Protein AF-A0A928P692-F1 (afdb_monomer_lite)

Structure (mmCIF, N/CA/C/O backbone):
data_AF-A0A928P692-F1
#
_entry.id   AF-A0A928P692-F1
#
loop_
_atom_site.group_PDB
_atom_site.id
_atom_site.type_symbol
_atom_site.label_atom_id
_atom_site.label_alt_id
_atom_site.label_comp_id
_atom_site.label_asym_id
_atom_site.label_entity_id
_atom_site.label_seq_id
_atom_site.pdbx_PDB_ins_code
_atom_site.Cartn_x
_atom_site.Cartn_y
_atom_site.Cartn_z
_atom_site.occupancy
_atom_site.B_iso_or_equiv
_atom_site.auth_seq_id
_atom_site.auth_comp_id
_atom_site.auth_asym_id
_atom_site.auth_atom_id
_atom_site.pdbx_PDB_model_num
ATOM 1 N N . MET A 1 1 ? 1.854 7.983 -62.182 1.00 40.62 1 MET A N 1
ATOM 2 C CA . MET A 1 1 ? 0.671 7.777 -61.322 1.00 40.62 1 MET A CA 1
ATOM 3 C C . MET A 1 1 ? 1.071 6.702 -60.329 1.00 40.62 1 MET A C 1
ATOM 5 O O . MET A 1 1 ? 0.947 5.527 -60.635 1.00 40.62 1 MET A O 1
ATOM 9 N N . GLU A 1 2 ? 1.714 7.098 -59.232 1.00 40.19 2 GLU A N 1
ATOM 10 C CA . GLU A 1 2 ? 2.263 6.149 -58.258 1.00 40.19 2 GLU A CA 1
ATOM 11 C C . GLU A 1 2 ? 1.280 5.965 -57.105 1.00 40.19 2 GLU A C 1
ATOM 13 O O . GLU A 1 2 ? 0.769 6.918 -56.515 1.00 40.19 2 GLU A O 1
ATOM 18 N N . THR A 1 3 ? 0.954 4.703 -56.865 1.00 41.88 3 THR A N 1
ATOM 19 C CA . THR A 1 3 ? -0.048 4.219 -55.924 1.00 41.88 3 THR A CA 1
ATOM 20 C C . THR A 1 3 ? 0.451 4.332 -54.487 1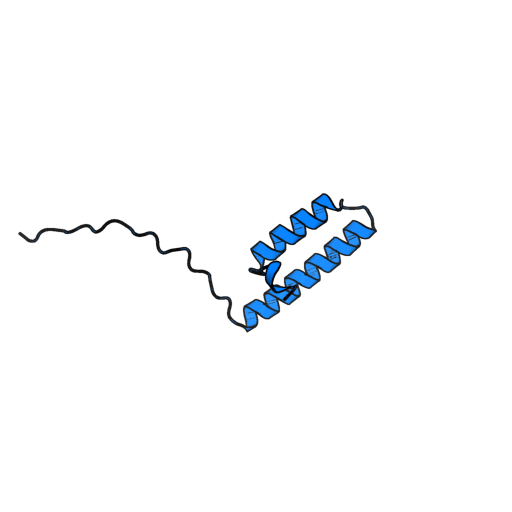.00 41.88 3 THR A C 1
ATOM 22 O O . THR A 1 3 ? 1.436 3.702 -54.110 1.00 41.88 3 THR A O 1
ATOM 25 N N . ARG A 1 4 ? -0.273 5.109 -53.669 1.00 41.06 4 ARG A N 1
ATOM 26 C CA . ARG A 1 4 ? -0.170 5.108 -52.203 1.00 41.06 4 ARG A CA 1
ATOM 27 C C . ARG A 1 4 ? -0.538 3.726 -51.668 1.00 41.06 4 ARG A C 1
ATOM 29 O O . ARG A 1 4 ? -1.674 3.294 -51.847 1.00 41.06 4 ARG A O 1
ATOM 36 N N . ILE A 1 5 ? 0.381 3.090 -50.950 1.00 50.81 5 ILE A N 1
ATOM 37 C CA . ILE A 1 5 ? 0.055 1.983 -50.050 1.00 50.81 5 ILE A CA 1
ATOM 38 C C . ILE A 1 5 ? 0.052 2.577 -48.639 1.00 50.81 5 ILE A C 1
ATOM 40 O O . ILE A 1 5 ? 1.072 3.058 -48.150 1.00 50.81 5 ILE A O 1
ATOM 44 N N . VAL A 1 6 ? -1.143 2.675 -48.055 1.00 50.59 6 VAL A N 1
ATOM 45 C CA . VAL A 1 6 ? -1.365 3.126 -46.679 1.00 50.59 6 VAL A CA 1
ATOM 46 C C . VAL A 1 6 ? -1.355 1.873 -45.819 1.00 50.59 6 VAL A C 1
ATOM 48 O O . VAL A 1 6 ? -2.276 1.062 -45.899 1.00 50.59 6 VAL A O 1
ATOM 51 N N . ASN A 1 7 ? -0.302 1.693 -45.028 1.00 51.09 7 ASN A N 1
ATOM 52 C CA . ASN A 1 7 ? -0.161 0.523 -44.174 1.00 51.09 7 ASN A CA 1
ATOM 53 C C . ASN A 1 7 ? -0.653 0.910 -42.779 1.00 51.09 7 ASN A C 1
ATOM 55 O O . ASN A 1 7 ? -0.026 1.705 -42.083 1.00 51.09 7 ASN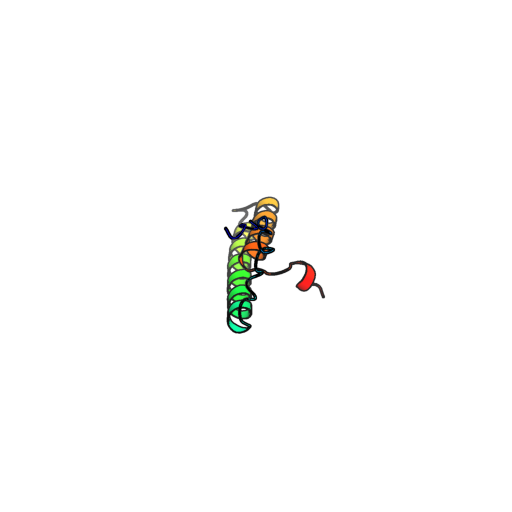 A O 1
ATOM 59 N N . THR A 1 8 ? -1.821 0.363 -42.449 1.00 51.34 8 THR A N 1
ATOM 60 C CA . THR A 1 8 ? -2.480 0.247 -41.146 1.00 51.34 8 THR A CA 1
ATOM 61 C C . THR A 1 8 ? -1.547 0.366 -39.940 1.00 51.34 8 THR A C 1
ATOM 63 O O . THR A 1 8 ? -0.566 -0.366 -39.823 1.00 51.34 8 THR A O 1
ATOM 66 N N . ALA A 1 9 ? -1.916 1.263 -39.022 1.00 45.34 9 ALA A N 1
ATOM 67 C CA . ALA A 1 9 ? -1.285 1.456 -37.726 1.00 45.34 9 ALA A CA 1
ATOM 68 C C . ALA A 1 9 ? -1.216 0.137 -36.937 1.00 45.34 9 ALA A C 1
ATOM 70 O O . ALA A 1 9 ? -2.230 -0.367 -36.458 1.00 45.34 9 ALA A O 1
ATOM 71 N N . ALA A 1 10 ? -0.009 -0.401 -36.779 1.00 47.78 10 ALA A N 1
ATOM 72 C CA . ALA A 1 10 ? 0.322 -1.148 -35.580 1.00 47.78 10 ALA A CA 1
ATOM 73 C C . ALA A 1 10 ? 0.595 -0.094 -34.505 1.00 47.78 10 ALA A C 1
ATOM 75 O O . ALA A 1 10 ? 1.568 0.654 -34.614 1.00 47.78 10 ALA A O 1
ATOM 76 N N . GLU A 1 11 ? -0.289 0.026 -33.514 1.00 52.59 11 GLU A N 1
ATOM 77 C CA . GLU A 1 11 ? 0.058 0.770 -32.306 1.00 52.59 11 GLU A CA 1
ATOM 78 C C . GLU A 1 11 ? 1.348 0.149 -31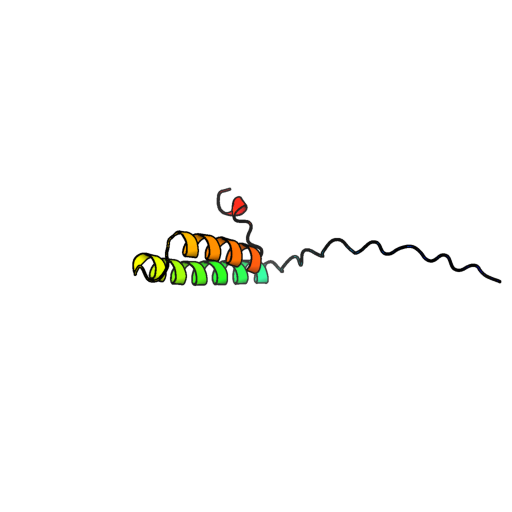.753 1.00 52.59 11 GLU A C 1
ATOM 80 O O . GLU A 1 11 ? 1.392 -1.076 -31.574 1.00 52.59 11 GLU A O 1
ATOM 85 N N . PRO A 1 12 ? 2.430 0.923 -31.545 1.00 45.44 12 PRO A N 1
ATOM 86 C CA . PRO A 1 12 ? 3.605 0.372 -30.904 1.00 45.44 12 PRO A CA 1
ATOM 87 C C . PRO A 1 12 ? 3.164 -0.115 -29.527 1.00 45.44 12 PRO A C 1
ATOM 89 O O . PRO A 1 12 ? 2.606 0.651 -28.737 1.00 45.44 12 PRO A O 1
ATOM 92 N N . ALA A 1 13 ? 3.373 -1.413 -29.285 1.00 51.19 13 ALA A N 1
ATOM 93 C CA . ALA A 1 13 ? 3.235 -2.018 -27.973 1.00 51.19 13 ALA A CA 1
ATOM 94 C C . ALA A 1 13 ? 3.869 -1.062 -26.968 1.00 51.19 13 ALA A C 1
ATOM 96 O O . ALA A 1 13 ? 5.028 -0.689 -27.145 1.00 51.19 13 ALA A O 1
ATOM 97 N N . THR A 1 14 ? 3.061 -0.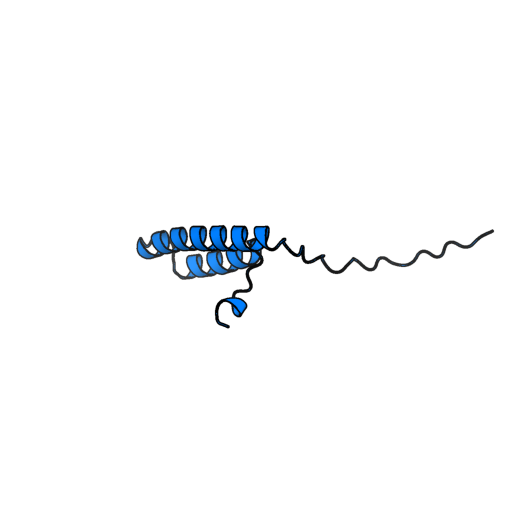612 -26.004 1.00 50.31 14 THR A N 1
ATOM 98 C CA . THR A 1 14 ? 3.413 0.356 -24.969 1.00 50.31 14 THR A CA 1
ATOM 99 C C . THR A 1 14 ? 4.882 0.203 -24.613 1.00 50.31 14 THR A C 1
ATOM 101 O O . THR A 1 14 ? 5.262 -0.825 -24.052 1.00 50.31 14 THR A O 1
ATOM 104 N N . GLU A 1 15 ? 5.707 1.181 -24.996 1.00 45.59 15 GLU A N 1
ATOM 105 C CA . GLU A 1 15 ? 7.101 1.217 -24.580 1.00 45.59 15 GLU A CA 1
ATOM 106 C C . GLU A 1 15 ? 7.092 1.127 -23.055 1.00 45.59 15 GLU A C 1
ATOM 108 O O . GLU A 1 15 ? 6.721 2.072 -22.353 1.00 45.59 15 GLU A O 1
ATOM 113 N N . MET A 1 16 ? 7.450 -0.045 -22.527 1.00 51.28 16 MET A N 1
ATOM 114 C CA . MET A 1 16 ? 7.897 -0.150 -21.154 1.00 51.28 16 MET A CA 1
ATOM 115 C C . MET A 1 16 ? 9.107 0.762 -21.090 1.00 51.28 16 MET A C 1
ATOM 117 O O . MET A 1 16 ? 10.186 0.391 -21.543 1.00 51.28 16 MET A O 1
ATOM 121 N N . HIS A 1 17 ? 8.899 1.979 -20.595 1.00 52.84 17 HIS A N 1
ATOM 122 C CA . HIS A 1 17 ? 9.967 2.902 -20.275 1.00 52.84 17 HIS A CA 1
ATOM 123 C C . HIS A 1 17 ? 10.878 2.149 -19.305 1.00 52.84 17 HIS A C 1
ATOM 125 O O . HIS A 1 17 ? 10.561 2.009 -18.120 1.00 52.84 17 HIS A O 1
ATOM 131 N N . VAL A 1 18 ? 11.962 1.572 -19.825 1.00 51.69 18 VAL A N 1
ATOM 132 C CA . VAL A 1 18 ? 12.996 0.948 -19.013 1.00 51.69 18 VAL A CA 1
ATOM 133 C C . VAL A 1 18 ? 13.664 2.114 -18.310 1.00 51.69 18 VAL A C 1
ATOM 135 O O . VAL A 1 18 ? 14.568 2.753 -18.842 1.00 51.69 18 VAL A O 1
ATOM 138 N N . LYS A 1 19 ? 13.115 2.458 -17.141 1.00 57.44 19 LYS A N 1
ATOM 139 C CA . LYS A 1 19 ? 13.708 3.396 -16.197 1.00 57.44 19 LYS A CA 1
ATOM 140 C C . LYS A 1 19 ? 15.174 3.021 -16.063 1.00 57.44 19 LYS A C 1
ATOM 142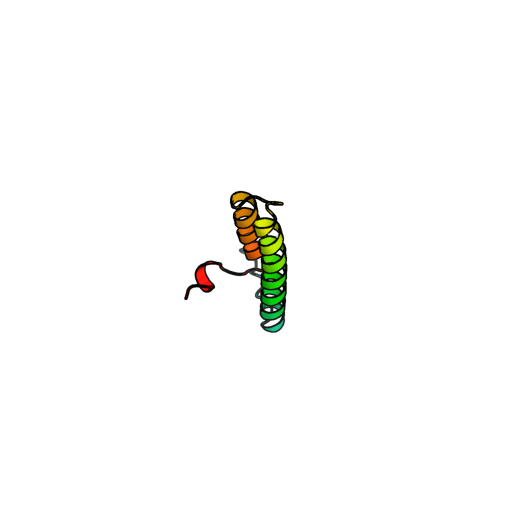 O O . LYS A 1 19 ? 15.488 1.846 -15.856 1.00 57.44 19 LYS A O 1
ATOM 147 N N . SER A 1 20 ? 16.058 4.000 -16.230 1.00 59.28 20 SER A N 1
ATOM 148 C CA . SER A 1 20 ? 17.486 3.757 -16.081 1.00 59.28 20 SER A CA 1
ATOM 149 C C . SER A 1 20 ? 17.758 3.136 -14.698 1.00 59.28 20 SER A C 1
ATOM 151 O O . SER A 1 20 ? 16.954 3.313 -13.778 1.00 59.28 20 SER A O 1
ATOM 153 N N . PRO A 1 21 ? 18.866 2.409 -14.491 1.00 59.53 21 PRO A N 1
ATOM 154 C CA . PRO A 1 21 ? 19.150 1.778 -13.198 1.00 59.53 21 PRO A CA 1
ATOM 155 C C . PRO A 1 21 ? 19.083 2.757 -12.007 1.00 59.53 21 PRO A C 1
ATOM 157 O O . PRO A 1 21 ? 18.630 2.393 -10.924 1.00 59.53 21 PRO A O 1
ATOM 160 N N . LEU A 1 22 ? 19.447 4.026 -12.229 1.00 61.81 22 LEU A N 1
ATOM 161 C CA . LEU A 1 22 ? 19.326 5.114 -11.249 1.00 61.81 22 LEU A CA 1
ATOM 162 C C . LEU A 1 22 ? 17.863 5.496 -10.950 1.00 61.81 22 LEU A C 1
ATOM 164 O O . LEU A 1 22 ? 17.514 5.799 -9.805 1.00 61.81 22 LEU A O 1
ATOM 168 N N . ASP A 1 23 ? 16.995 5.441 -11.958 1.00 71.88 23 ASP A N 1
ATOM 169 C CA . ASP A 1 23 ? 15.560 5.707 -11.827 1.00 71.88 23 ASP A CA 1
ATOM 170 C C . ASP A 1 23 ? 14.821 4.562 -11.118 1.00 71.88 23 ASP A C 1
ATOM 172 O O . ASP A 1 23 ? 13.813 4.799 -10.443 1.00 71.88 23 ASP A O 1
ATOM 176 N N . TYR A 1 24 ? 15.315 3.324 -11.244 1.00 75.94 24 TYR A N 1
ATOM 177 C CA . TYR A 1 24 ? 14.771 2.171 -10.526 1.00 75.94 24 TYR A CA 1
ATOM 178 C C . TYR A 1 24 ? 15.048 2.262 -9.023 1.00 75.94 24 TYR A C 1
ATOM 180 O O . TYR A 1 24 ? 14.110 2.188 -8.230 1.00 75.94 24 TYR A O 1
ATOM 188 N N . GLU A 1 25 ? 16.299 2.510 -8.623 1.00 79.50 25 GLU A N 1
ATOM 189 C CA . GLU A 1 25 ? 16.675 2.668 -7.209 1.00 79.50 25 GLU A CA 1
ATOM 190 C C . GLU A 1 25 ? 15.941 3.845 -6.553 1.00 79.50 25 GLU A C 1
ATOM 192 O O . GLU A 1 25 ? 15.384 3.726 -5.457 1.00 79.50 25 GLU A O 1
ATOM 197 N N . SER A 1 26 ? 15.839 4.969 -7.267 1.00 85.06 26 SER A N 1
ATOM 198 C CA . SER A 1 26 ? 15.071 6.136 -6.817 1.00 85.06 26 SER A CA 1
ATOM 199 C C . SER A 1 26 ? 13.573 5.822 -6.673 1.00 85.06 26 SER A C 1
ATOM 201 O O . SER A 1 26 ? 12.911 6.277 -5.729 1.00 85.06 26 SER A O 1
ATOM 203 N N . GLY A 1 27 ? 13.025 5.004 -7.579 1.00 85.62 27 GLY A N 1
ATOM 204 C CA . GLY A 1 27 ? 11.653 4.504 -7.511 1.00 85.62 27 GLY A CA 1
ATOM 205 C C . GLY A 1 27 ? 11.422 3.556 -6.334 1.00 85.62 27 GLY A C 1
ATOM 206 O O . GLY A 1 27 ? 10.424 3.696 -5.625 1.00 85.62 27 GLY A O 1
ATOM 207 N N . LEU A 1 28 ? 12.361 2.645 -6.074 1.00 86.81 28 LEU A N 1
ATOM 208 C CA . LEU A 1 28 ? 12.318 1.712 -4.951 1.00 86.81 28 LEU A CA 1
ATOM 209 C C . LEU A 1 28 ? 12.400 2.440 -3.607 1.00 86.81 28 LEU A C 1
ATOM 211 O O . LEU A 1 28 ? 11.631 2.133 -2.692 1.00 86.81 28 LEU A O 1
ATOM 215 N N . PHE A 1 29 ? 13.282 3.435 -3.491 1.00 89.56 29 PHE A N 1
ATOM 216 C CA . PHE A 1 29 ? 13.371 4.280 -2.304 1.00 89.56 29 PHE A CA 1
ATOM 217 C C . PHE A 1 29 ? 12.051 5.016 -2.044 1.00 89.56 29 PHE A C 1
ATOM 219 O O . PHE A 1 29 ? 11.496 4.936 -0.946 1.00 89.56 29 PHE A O 1
ATOM 226 N N . SER A 1 30 ? 11.499 5.663 -3.074 1.00 89.81 30 SER A N 1
ATOM 227 C CA . SER A 1 30 ? 10.228 6.392 -2.980 1.00 89.81 30 SER A CA 1
ATOM 228 C C . SER A 1 30 ? 9.055 5.477 -2.612 1.00 89.81 30 SER A C 1
ATOM 230 O O . SER A 1 30 ? 8.210 5.837 -1.786 1.00 89.81 30 SER A O 1
ATOM 232 N N . TYR A 1 31 ? 9.013 4.269 -3.181 1.00 91.25 31 TYR A N 1
ATOM 233 C CA . TYR A 1 31 ? 8.038 3.242 -2.828 1.00 91.25 31 TYR A CA 1
ATOM 234 C C . TYR A 1 31 ? 8.151 2.838 -1.356 1.00 91.25 31 TYR A C 1
ATOM 236 O O . TYR A 1 31 ? 7.156 2.884 -0.632 1.00 91.25 31 TYR A O 1
ATOM 244 N N . ARG A 1 32 ? 9.358 2.503 -0.882 1.00 91.38 32 ARG A N 1
ATOM 245 C CA . ARG A 1 32 ? 9.596 2.110 0.517 1.00 91.38 32 ARG A CA 1
ATOM 246 C C . ARG A 1 32 ? 9.217 3.222 1.491 1.00 91.38 32 ARG A C 1
ATOM 248 O O . ARG A 1 32 ? 8.561 2.946 2.494 1.00 91.38 32 ARG A O 1
ATOM 255 N N . LEU A 1 33 ? 9.568 4.469 1.177 1.00 94.25 33 LEU A N 1
ATOM 256 C CA . LEU A 1 33 ? 9.204 5.630 1.988 1.00 94.25 33 LEU A CA 1
ATOM 257 C C . LEU A 1 33 ? 7.679 5.792 2.087 1.00 94.25 33 LEU A C 1
ATOM 259 O O . LEU A 1 33 ? 7.139 5.931 3.184 1.00 94.25 33 LEU A O 1
ATOM 263 N N . SER A 1 34 ? 6.980 5.690 0.954 1.00 93.88 34 SER A N 1
ATOM 264 C CA . SER A 1 34 ? 5.513 5.764 0.903 1.00 93.88 34 SER A CA 1
ATOM 265 C C . SER A 1 34 ? 4.856 4.628 1.695 1.00 93.88 34 SER A C 1
ATOM 267 O O . SER A 1 34 ? 3.917 4.852 2.458 1.00 93.88 34 SER A O 1
ATOM 269 N N . MET A 1 35 ? 5.381 3.408 1.568 1.00 94.94 35 MET A N 1
ATOM 270 C CA . MET A 1 35 ? 4.904 2.238 2.307 1.00 94.94 35 MET A CA 1
ATOM 271 C C . MET A 1 35 ? 5.131 2.359 3.817 1.00 94.94 35 MET A C 1
ATOM 273 O O . MET A 1 35 ? 4.287 1.905 4.590 1.00 94.94 35 MET A O 1
ATOM 277 N N . SER A 1 36 ? 6.228 2.991 4.244 1.00 96.00 36 SER A N 1
ATOM 278 C CA . SER A 1 36 ? 6.497 3.281 5.657 1.00 96.00 36 SER A CA 1
ATOM 279 C C . SER A 1 36 ? 5.452 4.239 6.238 1.00 96.00 36 SER A C 1
ATOM 281 O O . SER A 1 36 ? 4.860 3.956 7.280 1.00 96.00 36 SER A O 1
ATOM 283 N N . ALA A 1 37 ? 5.129 5.318 5.516 1.00 96.00 37 ALA A N 1
ATOM 284 C CA . ALA A 1 37 ? 4.077 6.249 5.922 1.00 96.00 37 ALA A CA 1
ATOM 285 C C . ALA A 1 37 ? 2.706 5.558 6.029 1.00 96.00 37 ALA A C 1
ATOM 287 O O . ALA A 1 37 ? 2.025 5.680 7.048 1.00 96.00 37 ALA A O 1
ATOM 288 N N . LEU A 1 38 ? 2.333 4.757 5.023 1.00 95.81 38 LEU A N 1
ATOM 289 C CA . LEU A 1 38 ? 1.090 3.980 5.040 1.00 95.81 38 LEU A CA 1
ATOM 290 C C . LEU A 1 38 ? 1.045 2.978 6.198 1.00 95.81 38 LEU A C 1
ATOM 292 O O . LEU A 1 38 ? -0.011 2.777 6.792 1.00 95.81 38 LEU A O 1
ATOM 296 N N . ARG A 1 39 ? 2.179 2.363 6.554 1.00 95.94 39 ARG A N 1
ATOM 297 C CA . ARG A 1 39 ? 2.252 1.420 7.676 1.00 95.94 39 ARG A CA 1
ATOM 298 C C . ARG A 1 39 ? 1.988 2.123 9.005 1.00 95.94 39 ARG A C 1
ATOM 300 O O . ARG A 1 39 ? 1.253 1.591 9.828 1.00 95.94 39 ARG A O 1
ATOM 307 N N . THR A 1 40 ? 2.525 3.327 9.191 1.00 97.25 40 THR A N 1
ATOM 308 C CA . THR A 1 40 ? 2.222 4.158 10.365 1.00 97.25 40 THR A CA 1
ATOM 309 C C . THR A 1 40 ? 0.739 4.518 10.423 1.00 97.25 40 THR A C 1
ATOM 311 O O . THR A 1 40 ? 0.123 4.393 11.477 1.00 97.25 40 THR A O 1
ATOM 314 N N . MET A 1 41 ? 0.135 4.899 9.294 1.00 96.44 41 MET A N 1
ATOM 315 C CA . MET A 1 41 ? -1.303 5.196 9.230 1.00 96.44 41 MET A CA 1
ATOM 316 C C . MET A 1 41 ? -2.165 3.968 9.555 1.00 96.44 41 MET A C 1
ATOM 318 O O . MET A 1 41 ? -3.178 4.107 10.237 1.00 96.44 41 MET A O 1
ATOM 322 N N . LEU A 1 42 ? -1.756 2.775 9.110 1.00 96.69 42 LEU A N 1
ATOM 323 C CA . LEU A 1 42 ? -2.428 1.515 9.436 1.00 96.69 42 LEU A CA 1
ATOM 324 C C . LEU A 1 42 ? -2.327 1.204 10.935 1.00 96.69 42 LEU A C 1
ATOM 326 O O . LEU A 1 42 ? -3.336 0.926 11.571 1.00 96.69 42 LEU A O 1
ATOM 330 N N . ASN A 1 43 ? -1.127 1.309 11.514 1.00 96.38 43 ASN A N 1
ATOM 331 C CA . ASN A 1 43 ? -0.905 1.060 12.943 1.00 96.38 43 ASN A CA 1
ATOM 332 C C . ASN A 1 43 ? -1.683 2.046 13.832 1.00 96.38 43 ASN A C 1
ATOM 334 O O . ASN A 1 43 ? -2.129 1.684 14.917 1.00 96.38 43 ASN A O 1
ATOM 338 N N . ASN A 1 44 ? -1.877 3.276 13.355 1.00 96.81 44 ASN A N 1
ATOM 339 C CA . ASN A 1 44 ? -2.680 4.296 14.026 1.00 96.81 44 ASN A CA 1
ATOM 340 C C . ASN A 1 44 ? -4.189 4.161 13.739 1.00 96.81 44 ASN A C 1
ATOM 342 O O . ASN A 1 44 ? -4.950 5.056 14.098 1.00 96.81 44 ASN A O 1
ATOM 346 N N . ASN A 1 45 ? -4.629 3.090 13.064 1.00 95.06 45 ASN A N 1
ATOM 347 C CA . ASN A 1 45 ? -6.013 2.858 12.627 1.00 95.06 45 ASN A CA 1
ATOM 348 C C . ASN A 1 45 ? -6.622 4.016 11.808 1.00 95.06 45 ASN A C 1
ATOM 350 O O . ASN A 1 45 ? -7.837 4.186 11.760 1.00 95.06 45 ASN A O 1
ATOM 354 N N . THR A 1 46 ? -5.783 4.831 11.160 1.00 97.31 46 THR A N 1
ATOM 355 C CA . THR A 1 46 ? -6.217 5.932 10.283 1.00 97.31 46 THR A CA 1
ATOM 356 C C . THR A 1 46 ? -6.694 5.411 8.928 1.00 97.31 46 THR A C 1
ATOM 358 O O . THR A 1 46 ? -7.557 6.013 8.297 1.00 97.31 46 THR A O 1
ATOM 361 N N . ILE A 1 47 ? -6.126 4.291 8.480 1.00 96.94 47 ILE A N 1
ATOM 362 C CA . ILE A 1 47 ? -6.543 3.568 7.277 1.00 96.94 47 ILE A CA 1
ATOM 363 C C . ILE A 1 47 ? -6.795 2.105 7.627 1.00 96.94 47 ILE A C 1
ATOM 365 O O . ILE A 1 47 ? -6.229 1.589 8.591 1.00 96.94 47 ILE A O 1
ATOM 369 N N . THR A 1 48 ? -7.614 1.428 6.827 1.00 96.50 48 THR A N 1
ATOM 370 C CA . THR A 1 48 ? -7.849 -0.011 6.986 1.00 96.50 48 THR A CA 1
ATOM 371 C C . THR A 1 48 ? -6.774 -0.836 6.279 1.00 96.50 48 THR A C 1
ATOM 373 O O . THR A 1 48 ? -6.053 -0.347 5.404 1.00 96.50 48 THR A O 1
ATOM 376 N N . GLU A 1 49 ? -6.693 -2.127 6.601 1.00 94.94 49 GLU A N 1
ATOM 377 C CA . GLU A 1 49 ? -5.818 -3.064 5.885 1.00 94.94 49 GLU A CA 1
ATOM 378 C C . GLU A 1 49 ? -6.180 -3.165 4.389 1.00 94.94 49 GLU A C 1
ATOM 380 O O . GLU A 1 49 ? -5.307 -3.301 3.529 1.00 94.94 49 GLU A O 1
ATOM 385 N N . VAL A 1 50 ? -7.465 -3.012 4.054 1.00 95.00 50 VAL A N 1
ATOM 386 C CA . VAL A 1 50 ? -7.943 -2.971 2.665 1.00 95.00 50 VAL A CA 1
ATOM 387 C C . VAL A 1 50 ? -7.380 -1.752 1.932 1.00 95.00 50 VAL A C 1
ATOM 389 O O . VAL A 1 50 ? -6.931 -1.873 0.790 1.00 95.00 50 VAL A O 1
ATOM 392 N N . ASP A 1 51 ? -7.367 -0.586 2.577 1.00 93.94 51 ASP A N 1
ATOM 393 C CA . ASP A 1 51 ? -6.805 0.640 2.001 1.00 93.94 51 ASP A CA 1
ATOM 394 C C . ASP A 1 51 ? -5.286 0.544 1.859 1.00 93.94 51 ASP A C 1
ATOM 396 O O . ASP A 1 51 ? -4.737 0.921 0.823 1.00 93.94 51 ASP A O 1
ATOM 400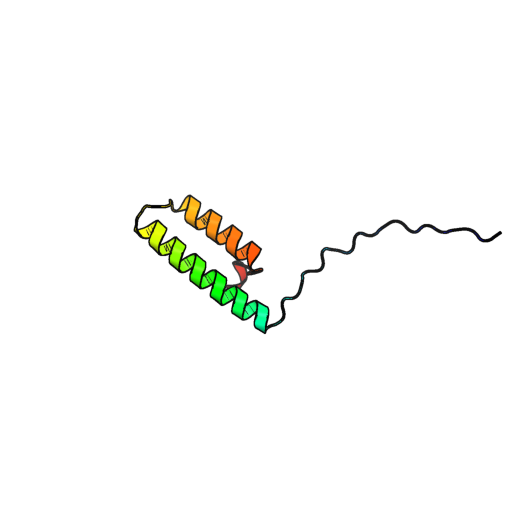 N N . TYR A 1 52 ? -4.612 -0.032 2.858 1.00 94.69 52 TYR A N 1
ATOM 401 C CA . TYR A 1 52 ? -3.176 -0.296 2.812 1.00 94.69 52 TYR A CA 1
ATOM 402 C C . TYR A 1 52 ? -2.802 -1.164 1.603 1.00 94.69 52 TYR A C 1
ATOM 404 O O . TYR A 1 52 ? -1.915 -0.794 0.831 1.00 94.69 52 TYR A O 1
ATOM 412 N N . ASN A 1 53 ? -3.517 -2.272 1.384 1.00 92.62 53 ASN A N 1
ATOM 413 C CA . ASN A 1 53 ? -3.278 -3.168 0.250 1.00 92.62 53 ASN A CA 1
ATOM 414 C C . ASN A 1 53 ? -3.570 -2.490 -1.097 1.00 92.62 53 ASN A C 1
ATOM 416 O O . ASN A 1 53 ? -2.746 -2.560 -2.008 1.00 92.62 53 ASN A O 1
ATOM 420 N N . LYS A 1 54 ? -4.676 -1.742 -1.212 1.00 93.75 54 LYS A N 1
ATOM 421 C CA . LYS A 1 54 ? -4.977 -0.956 -2.423 1.00 93.75 54 LYS A CA 1
ATOM 422 C C . LYS A 1 54 ? -3.879 0.063 -2.733 1.00 93.75 54 LYS A C 1
ATOM 424 O O . LYS A 1 54 ? -3.506 0.235 -3.893 1.00 93.75 54 LYS A O 1
ATOM 429 N N . CYS A 1 55 ? -3.373 0.762 -1.718 1.00 93.19 55 CYS A N 1
ATOM 430 C CA . CYS A 1 55 ? -2.295 1.730 -1.889 1.00 93.19 55 CYS A CA 1
ATOM 431 C C . CYS A 1 55 ? -0.972 1.055 -2.259 1.00 93.19 55 CYS A C 1
ATOM 433 O O . CYS A 1 55 ? -0.279 1.559 -3.141 1.00 93.19 55 CYS A O 1
ATOM 435 N N . ARG A 1 56 ? -0.645 -0.094 -1.653 1.00 92.81 56 ARG A N 1
ATOM 436 C CA . ARG A 1 56 ? 0.533 -0.897 -2.010 1.00 92.81 56 ARG A CA 1
ATOM 437 C C . ARG A 1 56 ? 0.535 -1.242 -3.495 1.00 92.81 56 ARG A C 1
ATOM 439 O O . ARG A 1 56 ? 1.522 -0.973 -4.175 1.00 92.81 56 ARG A O 1
ATOM 446 N N . ASP A 1 57 ? -0.572 -1.776 -4.000 1.00 90.62 57 ASP A N 1
ATOM 447 C CA . ASP A 1 57 ? -0.666 -2.233 -5.387 1.00 90.62 57 ASP A CA 1
ATOM 448 C C . ASP A 1 57 ? -0.582 -1.047 -6.371 1.00 90.62 57 ASP A C 1
ATOM 450 O O . ASP A 1 57 ? 0.158 -1.096 -7.355 1.00 90.62 57 ASP A O 1
ATOM 454 N N . LYS A 1 58 ? -1.240 0.079 -6.054 1.00 90.81 58 LYS A N 1
ATOM 455 C CA . LYS A 1 58 ? -1.143 1.325 -6.840 1.00 90.81 58 LYS A CA 1
ATOM 456 C C . LYS A 1 58 ? 0.266 1.919 -6.848 1.00 90.81 58 LYS A C 1
ATOM 458 O O . LYS A 1 58 ? 0.722 2.402 -7.884 1.00 90.81 58 LYS A O 1
ATOM 463 N N . LEU A 1 59 ? 0.959 1.922 -5.708 1.00 90.69 59 LEU A N 1
ATOM 464 C CA . LEU A 1 59 ? 2.325 2.440 -5.610 1.00 90.69 59 LEU A CA 1
ATOM 465 C C . LEU A 1 59 ? 3.307 1.542 -6.363 1.00 90.69 59 LEU A C 1
ATOM 467 O O . LEU A 1 59 ? 4.160 2.055 -7.083 1.00 90.69 59 LEU A O 1
ATOM 471 N N . ALA A 1 60 ? 3.161 0.222 -6.251 1.00 87.25 60 ALA A N 1
ATOM 472 C CA . ALA A 1 60 ? 3.972 -0.729 -6.997 1.00 87.25 60 ALA A CA 1
ATOM 473 C C . ALA A 1 60 ? 3.829 -0.508 -8.513 1.00 87.25 60 ALA A C 1
ATOM 475 O O . ALA A 1 60 ? 4.832 -0.329 -9.205 1.00 87.25 60 ALA A O 1
ATOM 476 N N . GLN A 1 61 ? 2.593 -0.366 -9.005 1.00 86.50 61 GLN A N 1
ATOM 477 C CA . GLN A 1 61 ? 2.324 -0.022 -10.404 1.00 86.50 61 GLN A CA 1
ATOM 478 C C . GLN A 1 61 ? 2.938 1.332 -10.801 1.00 86.50 61 GLN A C 1
ATOM 480 O O . GLN A 1 61 ? 3.602 1.426 -11.830 1.00 86.50 61 GLN A O 1
ATOM 485 N N . LYS A 1 62 ? 2.776 2.375 -9.972 1.00 86.56 62 LYS A N 1
ATOM 486 C CA . LYS A 1 62 ? 3.312 3.725 -10.232 1.00 86.56 62 LYS A CA 1
ATOM 487 C C . LYS A 1 62 ? 4.835 3.739 -10.369 1.00 86.56 62 LYS A C 1
ATOM 489 O O . LYS A 1 62 ? 5.381 4.460 -11.205 1.00 86.56 62 LYS A O 1
ATOM 494 N N . TYR A 1 63 ? 5.533 2.985 -9.525 1.00 84.62 63 TYR A N 1
ATOM 495 C CA . TYR A 1 63 ? 6.992 2.953 -9.544 1.00 84.62 63 TYR A CA 1
ATOM 496 C C . TYR A 1 63 ? 7.562 1.915 -10.514 1.00 84.62 63 TYR A C 1
ATOM 498 O O . TYR A 1 63 ? 8.756 1.990 -10.799 1.00 84.62 63 TYR A O 1
ATOM 506 N N . GLY A 1 64 ? 6.725 1.055 -11.107 1.00 80.56 64 GLY A N 1
ATOM 507 C CA . GLY A 1 64 ? 7.159 -0.030 -11.991 1.00 80.56 64 GLY A CA 1
ATOM 508 C C . GLY A 1 64 ? 7.774 -1.199 -11.219 1.00 80.56 64 GLY A C 1
ATOM 509 O O . GLY A 1 64 ? 8.612 -1.921 -11.746 1.00 80.56 64 GLY A O 1
ATOM 510 N N . ILE A 1 65 ? 7.394 -1.357 -9.950 1.00 81.62 65 ILE A N 1
ATOM 511 C CA . ILE A 1 65 ? 7.894 -2.411 -9.074 1.00 81.62 65 ILE A CA 1
ATOM 512 C C . ILE A 1 65 ? 6.961 -3.604 -9.220 1.00 81.62 65 ILE A C 1
ATOM 514 O O . ILE A 1 65 ? 5.789 -3.550 -8.846 1.00 81.62 65 ILE A O 1
ATOM 518 N N . SER A 1 66 ? 7.489 -4.699 -9.753 1.00 75.50 66 SER A N 1
ATOM 519 C CA . SER A 1 66 ? 6.782 -5.972 -9.729 1.00 75.50 66 SER A CA 1
ATOM 520 C C . SER A 1 66 ? 6.748 -6.491 -8.293 1.00 75.50 66 SER A C 1
ATOM 522 O O . SER A 1 66 ? 7.789 -6.819 -7.724 1.00 75.50 66 SER A O 1
ATOM 524 N N . LEU A 1 67 ? 5.555 -6.591 -7.696 1.00 64.62 67 LEU A N 1
ATOM 525 C CA . LEU A 1 67 ? 5.385 -7.190 -6.364 1.00 64.62 67 LEU A CA 1
ATOM 526 C C . LEU A 1 67 ? 5.819 -8.666 -6.337 1.00 64.62 67 LEU A C 1
ATOM 528 O O . LEU A 1 67 ? 6.214 -9.162 -5.285 1.00 64.62 67 LEU A O 1
ATOM 532 N N . CYS A 1 68 ? 5.812 -9.349 -7.489 1.00 61.38 68 CYS A N 1
ATOM 533 C CA . CYS A 1 68 ? 6.336 -10.708 -7.634 1.00 61.38 68 CYS A CA 1
ATOM 534 C C . CYS A 1 68 ? 7.868 -10.770 -7.529 1.00 61.38 68 CYS A C 1
ATOM 536 O O . CYS A 1 68 ? 8.399 -11.793 -7.116 1.00 61.38 68 CYS A O 1
ATOM 538 N N . SER A 1 69 ? 8.584 -9.689 -7.853 1.00 51.00 69 SER A N 1
ATOM 539 C CA . SER A 1 69 ? 10.052 -9.627 -7.765 1.00 51.00 69 SER A CA 1
ATOM 540 C C . SER A 1 69 ? 10.575 -9.293 -6.362 1.00 51.00 69 SER A C 1
ATOM 542 O O . SER A 1 69 ? 11.780 -9.308 -6.155 1.00 51.00 69 SER A O 1
ATOM 544 N N . ILE A 1 70 ? 9.700 -8.988 -5.394 1.00 53.34 70 ILE A N 1
ATOM 545 C CA . ILE A 1 70 ? 10.093 -8.702 -3.999 1.00 53.34 70 ILE A CA 1
ATOM 546 C C . ILE A 1 70 ? 10.253 -9.999 -3.175 1.00 53.34 70 ILE A C 1
ATOM 548 O O . ILE A 1 70 ? 10.892 -9.978 -2.127 1.00 53.34 70 ILE A O 1
ATOM 552 N N . PHE A 1 71 ? 9.700 -11.124 -3.645 1.00 48.12 71 PHE A N 1
ATOM 553 C CA . PHE A 1 71 ? 9.725 -12.430 -2.963 1.00 48.12 71 PHE A CA 1
ATOM 554 C C . PHE A 1 71 ? 10.574 -13.500 -3.680 1.00 48.12 71 PHE A C 1
ATOM 556 O O . PHE A 1 71 ? 10.432 -14.680 -3.363 1.00 48.12 71 PHE A O 1
ATOM 563 N N . ALA A 1 72 ? 11.406 -13.110 -4.651 1.00 40.47 72 ALA A N 1
ATOM 564 C CA . ALA A 1 72 ? 12.350 -14.007 -5.326 1.00 40.47 72 ALA A CA 1
ATOM 565 C C . ALA A 1 72 ? 13.698 -14.063 -4.595 1.00 40.47 72 ALA A C 1
ATOM 567 O O . ALA A 1 72 ? 14.112 -13.011 -4.054 1.00 40.47 72 ALA A O 1
#

Foldseek 3Di:
DDDDDDDDDPPPDPPPPPQPPVLLVVLVVVLVVVLVVLVVCCVVVVDDPVVSVVVNVVSCVVSVNDPVVVVD

pLDDT: mean 75.1, std 20.55, range [40.19, 97.31]

Radius of gyration: 20.07 Å; chains: 1; bounding box: 27×22×75 Å

Secondary structure (DSSP, 8-state):
-PPP----------------HHHHHHHHHHHHHHHHHHHHHHHTTSS-HHHHHHHHHHHHHHHT--GGGG--

Sequence (72 aa):
METRIVNTAAEPATEMHVKSPLDYESGLFSYRLSMSALRTMLNNNTITEVDYNKCRDKLAQKYGISLCSIFA